Protein AF-U3GT89-F1 (afdb_monomer)

Radius of gyration: 12.05 Å; Cα contacts (8 Å, |Δi|>4): 161; chains: 1; bounding box: 31×20×35 Å

Secondary structure (DSSP, 8-state):
--HHHHHHHHHHHTTB-TT--GGGT--SB--EEEESS-GGGT--SSTTTEEEE-HHHHHHHHH-HHHHHHTTSS--TTS-GGGS--PPPPP-

Sequence (92 aa):
MPRDVAEAVHARAGGVCEVLIPWAGCTGRAEHIHHRQLRSQGGAHDLDNCLAICRLCHAFIHAYPARSYEYGWLVRSVDNPADVVVVVAPRD

Mean predicted aligned error: 2.17 Å

InterPro domains:
  IPR002711 HNH endonuclease [PF01844] (30-59)
  IPR003615 HNH nuclease [SM00507] (4-59)
  IPR003615 HNH nuclease [cd00085] (21-62)

Foldseek 3Di:
DDPVLVVLQCVVCVQAAQQQAVVLVFPRGFDDKDFQADVVLVGDSHNLRIHRHDPSVNVVCVVCVVVCCVQSVHDYSVDDSNPHHHDRDDDD

Structure (mmCIF, N/CA/C/O backbone):
data_AF-U3GT89-F1
#
_entry.id   AF-U3GT89-F1
#
loop_
_atom_site.group_PDB
_atom_site.id
_atom_site.type_symbol
_atom_site.label_atom_id
_atom_site.label_alt_id
_atom_site.label_comp_id
_atom_site.label_asym_id
_atom_site.label_entity_id
_atom_site.label_seq_id
_atom_site.pdbx_PDB_ins_code
_atom_site.Cartn_x
_atom_site.Cartn_y
_atom_site.Cartn_z
_atom_site.occupancy
_atom_site.B_iso_or_equiv
_atom_site.auth_seq_id
_atom_site.auth_comp_id
_atom_site.auth_asym_id
_atom_site.auth_atom_id
_atom_site.pdbx_PDB_model_num
ATOM 1 N N . MET A 1 1 ? 2.181 5.588 -12.249 1.00 87.75 1 MET A N 1
ATOM 2 C CA . MET A 1 1 ? 2.087 4.120 -12.340 1.00 87.75 1 MET A CA 1
ATOM 3 C C . MET A 1 1 ? 1.510 3.764 -13.696 1.00 87.75 1 MET A C 1
ATOM 5 O O . MET A 1 1 ? 0.567 4.445 -14.094 1.00 87.75 1 MET A O 1
ATOM 9 N N . PRO A 1 2 ? 2.088 2.782 -14.404 1.00 96.75 2 PRO A N 1
ATOM 10 C CA . PRO A 1 2 ? 1.514 2.213 -15.619 1.00 96.75 2 PRO A CA 1
ATOM 11 C C . PRO A 1 2 ? 0.093 1.685 -15.388 1.00 96.75 2 PRO A C 1
ATOM 13 O O . PRO A 1 2 ? -0.252 1.269 -14.280 1.00 96.75 2 PRO A O 1
ATOM 16 N N . ARG A 1 3 ? -0.751 1.760 -16.419 1.00 97.62 3 ARG A N 1
ATOM 17 C CA . ARG A 1 3 ? -2.177 1.417 -16.325 1.00 97.62 3 ARG A CA 1
ATOM 18 C C . ARG A 1 3 ? -2.394 -0.073 -16.066 1.00 97.62 3 ARG A C 1
ATOM 20 O O . ARG A 1 3 ? -3.178 -0.415 -15.193 1.00 97.62 3 ARG A O 1
ATOM 27 N N . ASP A 1 4 ? -1.674 -0.918 -16.786 1.00 98.00 4 ASP A N 1
ATOM 28 C CA . ASP A 1 4 ? -1.671 -2.375 -16.647 1.00 98.00 4 ASP A CA 1
ATOM 29 C C . ASP A 1 4 ? -1.320 -2.821 -15.220 1.00 98.00 4 ASP A C 1
ATOM 31 O O . ASP A 1 4 ? -2.011 -3.655 -14.642 1.00 98.00 4 ASP A O 1
ATOM 35 N N . VAL A 1 5 ? -0.311 -2.198 -14.604 1.00 98.00 5 VAL A N 1
ATOM 36 C CA . VAL A 1 5 ? 0.059 -2.471 -13.206 1.00 98.00 5 VAL A CA 1
ATOM 37 C C . VAL A 1 5 ? -1.062 -2.055 -12.253 1.00 98.00 5 VAL A C 1
ATOM 39 O O . VAL A 1 5 ? -1.409 -2.805 -11.344 1.00 98.00 5 VAL A O 1
ATOM 42 N N . ALA A 1 6 ? -1.660 -0.879 -12.461 1.00 98.00 6 ALA A N 1
ATOM 43 C CA . ALA A 1 6 ? -2.769 -0.415 -11.630 1.00 98.00 6 ALA A CA 1
ATOM 44 C C . ALA A 1 6 ? -3.993 -1.343 -11.732 1.00 98.00 6 ALA A C 1
ATOM 46 O O . ALA A 1 6 ? -4.593 -1.692 -10.716 1.00 98.00 6 ALA A O 1
ATOM 47 N N . GLU A 1 7 ? -4.340 -1.769 -12.948 1.00 98.38 7 GLU A N 1
ATOM 48 C CA . GLU A 1 7 ? -5.428 -2.712 -13.215 1.00 98.38 7 GLU A CA 1
ATOM 49 C C . GLU A 1 7 ? -5.161 -4.073 -12.562 1.00 98.38 7 GLU A C 1
ATOM 51 O O . GLU A 1 7 ? -6.049 -4.606 -11.900 1.00 98.38 7 GLU A O 1
ATOM 56 N N . ALA A 1 8 ? -3.933 -4.593 -12.651 1.00 98.50 8 ALA A N 1
ATOM 57 C CA . ALA A 1 8 ? -3.545 -5.845 -12.006 1.00 98.50 8 ALA A CA 1
ATOM 58 C C . ALA A 1 8 ? -3.632 -5.772 -10.470 1.00 98.50 8 ALA A C 1
ATOM 60 O O . ALA A 1 8 ? -4.168 -6.686 -9.840 1.00 98.50 8 ALA A O 1
ATOM 61 N N . VAL A 1 9 ? -3.172 -4.672 -9.862 1.00 98.56 9 VAL A N 1
ATOM 62 C CA . VAL A 1 9 ? -3.282 -4.437 -8.410 1.00 98.56 9 VAL A CA 1
ATOM 63 C C . VAL A 1 9 ? -4.750 -4.394 -7.975 1.00 98.56 9 VAL A C 1
ATOM 65 O O . VAL A 1 9 ? -5.134 -5.063 -7.016 1.00 98.56 9 VAL A O 1
ATOM 68 N N . HIS A 1 10 ? -5.599 -3.659 -8.697 1.00 98.31 10 HIS A N 1
ATOM 69 C CA . HIS A 1 10 ? -7.030 -3.598 -8.393 1.00 98.31 10 HIS A CA 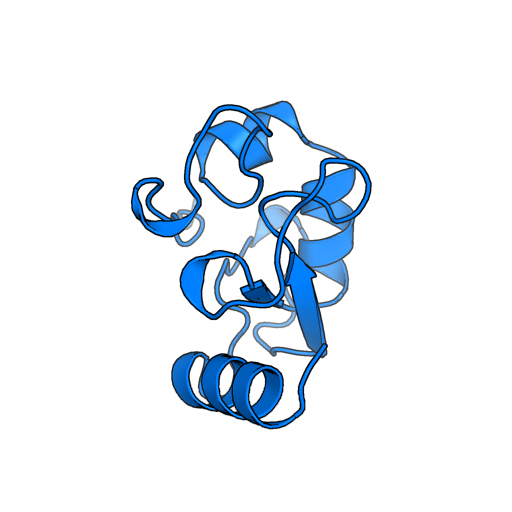1
ATOM 70 C C . HIS A 1 10 ? -7.740 -4.942 -8.594 1.00 98.31 10 HIS A C 1
ATOM 72 O O . HIS A 1 10 ? -8.587 -5.303 -7.774 1.00 98.31 10 HIS A O 1
ATOM 78 N N . ALA A 1 11 ? -7.388 -5.691 -9.643 1.00 98.44 11 ALA A N 1
ATOM 79 C CA . ALA A 1 11 ? -7.937 -7.016 -9.909 1.00 98.44 11 ALA A CA 1
ATOM 80 C C . ALA A 1 11 ? -7.570 -8.013 -8.800 1.00 98.44 11 ALA A C 1
ATOM 82 O O . ALA A 1 11 ? -8.457 -8.703 -8.300 1.00 98.44 11 ALA A O 1
ATOM 83 N N . ARG A 1 12 ? -6.302 -8.034 -8.355 1.00 98.19 12 ARG A N 1
ATOM 84 C CA . ARG A 1 12 ? -5.852 -8.851 -7.213 1.00 98.19 12 ARG A CA 1
ATOM 85 C C . ARG A 1 12 ? -6.625 -8.511 -5.941 1.00 98.19 12 ARG A C 1
ATOM 87 O O . ARG A 1 12 ? -7.057 -9.408 -5.226 1.00 98.19 12 ARG A O 1
ATOM 94 N N . ALA A 1 13 ? -6.800 -7.221 -5.669 1.00 98.06 13 ALA A N 1
ATOM 95 C CA . ALA A 1 13 ? -7.450 -6.753 -4.454 1.00 98.06 13 ALA A CA 1
ATOM 96 C C . ALA A 1 13 ? -8.970 -6.992 -4.433 1.00 98.06 13 ALA A C 1
ATOM 98 O O . ALA A 1 13 ? -9.577 -6.962 -3.364 1.00 98.06 13 ALA A O 1
ATOM 99 N N . GLY A 1 14 ? -9.619 -7.161 -5.592 1.00 98.19 14 GLY A N 1
ATOM 100 C CA . GLY A 1 14 ? -11.071 -7.357 -5.672 1.00 98.19 14 GLY A CA 1
ATOM 101 C C . GLY A 1 14 ? -11.88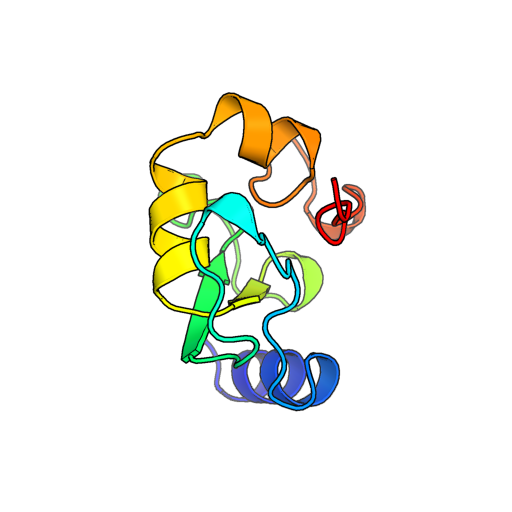5 -6.215 -5.044 1.00 98.19 14 GLY A C 1
ATOM 102 O O . GLY A 1 14 ? -12.981 -6.436 -4.537 1.00 98.19 14 GLY A O 1
ATOM 103 N N . GLY A 1 15 ? -11.333 -4.996 -5.018 1.00 98.12 15 GLY A N 1
ATOM 104 C CA . GLY A 1 15 ? -11.940 -3.829 -4.363 1.00 98.12 15 GLY A CA 1
ATOM 105 C C . GLY A 1 15 ? -11.778 -3.771 -2.837 1.00 98.12 15 GLY A C 1
ATOM 106 O O . GLY A 1 15 ? -12.282 -2.835 -2.213 1.00 98.12 15 GLY A O 1
ATOM 107 N N . VAL A 1 16 ? -11.061 -4.716 -2.227 1.00 98.50 16 VAL A N 1
ATOM 108 C CA . VAL A 1 16 ? -10.839 -4.796 -0.777 1.00 98.50 16 VAL A CA 1
ATOM 109 C C . VAL A 1 16 ? -9.508 -4.151 -0.396 1.00 98.50 16 VAL A C 1
ATOM 111 O O . VAL A 1 16 ? -8.521 -4.253 -1.116 1.00 98.50 16 VAL A O 1
ATOM 114 N N . CYS A 1 17 ? -9.464 -3.477 0.753 1.00 98.62 17 CYS A N 1
ATOM 115 C CA . CYS A 1 17 ? -8.206 -2.992 1.316 1.00 98.62 17 CYS A CA 1
ATOM 116 C C . CYS A 1 17 ? -7.323 -4.179 1.730 1.00 98.62 17 CYS A C 1
ATOM 118 O O . CYS A 1 17 ? -7.656 -4.868 2.686 1.00 98.62 17 CYS A O 1
ATOM 120 N N . GLU A 1 18 ? -6.168 -4.368 1.094 1.00 98.62 18 GLU A N 1
ATOM 121 C CA . GLU A 1 18 ? -5.355 -5.589 1.243 1.00 98.62 18 GLU A CA 1
ATOM 122 C C . GLU A 1 18 ? -4.762 -5.798 2.650 1.00 98.62 18 GLU A C 1
ATOM 124 O O . GLU A 1 18 ? -4.465 -6.924 3.034 1.00 98.62 18 GLU A O 1
ATOM 129 N N . VAL A 1 19 ? -4.623 -4.736 3.451 1.00 98.19 19 VAL A N 1
ATOM 130 C CA . VAL A 1 19 ? -4.008 -4.815 4.793 1.00 98.19 19 VAL A CA 1
ATOM 131 C C . VAL A 1 19 ? -5.007 -4.889 5.952 1.00 98.19 19 VAL A C 1
ATOM 133 O O . VAL A 1 19 ? -4.613 -5.248 7.054 1.00 98.19 19 VAL A O 1
ATOM 136 N N . LEU A 1 20 ? -6.281 -4.535 5.731 1.00 97.88 20 LEU A N 1
ATOM 137 C CA . LEU A 1 20 ? -7.387 -4.588 6.710 1.00 97.88 20 LEU A CA 1
ATOM 138 C C . LEU A 1 20 ? -7.086 -4.118 8.155 1.00 97.88 20 LEU A C 1
ATOM 140 O O . LEU A 1 20 ? -7.654 -4.668 9.088 1.00 97.88 20 LEU A O 1
ATOM 144 N N . ILE A 1 21 ? -6.253 -3.089 8.360 1.00 97.50 21 ILE A N 1
ATOM 145 C CA . ILE A 1 21 ? -5.800 -2.638 9.696 1.00 97.50 21 ILE A CA 1
ATOM 146 C C . ILE A 1 21 ? -6.974 -2.096 10.547 1.00 97.50 21 ILE A C 1
ATOM 148 O O . ILE A 1 21 ? -7.374 -0.943 10.340 1.00 97.50 21 ILE A O 1
ATOM 152 N N . PRO A 1 22 ? -7.523 -2.844 11.529 1.00 95.38 22 PRO A N 1
ATOM 153 C CA . PRO A 1 22 ? -8.766 -2.452 12.202 1.00 95.38 22 PRO A CA 1
ATOM 154 C C . PRO A 1 22 ? -8.592 -1.191 13.049 1.00 95.38 22 PRO A C 1
ATOM 156 O O . PRO A 1 22 ? -9.379 -0.251 12.943 1.00 95.38 22 PRO A O 1
ATOM 159 N N . TRP A 1 23 ? -7.497 -1.111 13.808 1.00 94.88 23 TRP A N 1
ATOM 160 C CA . TRP A 1 23 ? -7.178 0.032 14.669 1.00 94.88 23 TRP A CA 1
ATOM 161 C C . TRP A 1 23 ? -6.788 1.306 13.902 1.00 94.88 23 TRP A C 1
ATOM 163 O O . TRP A 1 23 ? -6.718 2.378 14.495 1.00 94.88 23 TRP A O 1
ATOM 173 N N . ALA A 1 24 ? -6.564 1.229 12.584 1.00 96.81 24 ALA A N 1
ATOM 174 C CA . ALA A 1 24 ? -6.447 2.416 11.732 1.00 96.81 24 ALA A CA 1
ATOM 175 C C . ALA A 1 24 ? -7.821 2.991 11.334 1.00 96.81 24 ALA A C 1
ATOM 177 O O . ALA A 1 24 ? -7.883 4.033 10.685 1.00 96.81 24 ALA A O 1
ATOM 178 N N . GLY A 1 25 ? -8.923 2.308 11.671 1.00 97.00 25 GLY A N 1
ATOM 179 C CA . GLY A 1 25 ? -10.266 2.636 11.198 1.00 97.00 25 GLY A CA 1
ATOM 180 C C . GLY A 1 25 ? -10.513 2.194 9.754 1.00 97.00 25 GLY A C 1
ATOM 181 O O . GLY A 1 25 ? -11.186 2.905 9.012 1.00 97.00 25 GLY A O 1
ATOM 182 N N . CYS A 1 26 ? -9.935 1.066 9.319 1.00 97.88 26 CYS A N 1
ATOM 183 C CA . CYS A 1 26 ? -10.037 0.582 7.938 1.00 97.88 26 CYS A CA 1
ATOM 184 C C . CYS A 1 26 ? -11.481 0.609 7.400 1.00 97.88 26 CYS A C 1
ATOM 186 O O . CYS A 1 26 ? -12.405 0.106 8.034 1.00 97.88 26 CYS A O 1
ATOM 188 N N . THR A 1 27 ? -11.670 1.143 6.187 1.00 97.75 27 THR A N 1
ATOM 189 C CA . THR A 1 27 ? -12.991 1.196 5.527 1.00 97.75 27 THR A CA 1
ATOM 190 C C . THR A 1 27 ? -13.365 -0.113 4.827 1.00 97.75 27 THR A C 1
ATOM 192 O O . THR A 1 27 ? -14.458 -0.226 4.274 1.00 97.75 27 THR A O 1
ATOM 195 N N . GLY A 1 28 ? -12.440 -1.078 4.785 1.00 97.75 28 GLY A N 1
ATOM 196 C CA . GLY A 1 28 ? -12.558 -2.333 4.043 1.00 97.75 28 GLY A CA 1
ATOM 197 C C . GLY A 1 28 ? -12.389 -2.195 2.527 1.00 97.75 28 GLY A C 1
ATOM 198 O O . GLY A 1 28 ? -12.224 -3.207 1.856 1.00 97.75 28 GLY A O 1
ATOM 199 N N . ARG A 1 29 ? -12.374 -0.976 1.972 1.00 98.44 29 ARG A N 1
ATOM 200 C CA . ARG A 1 29 ? -12.340 -0.736 0.521 1.00 98.44 29 ARG A CA 1
ATOM 201 C C . ARG A 1 29 ? -10.961 -0.306 0.033 1.00 98.44 29 ARG A C 1
ATOM 203 O O . ARG A 1 29 ? -10.283 0.479 0.691 1.00 98.44 29 ARG A O 1
ATOM 210 N N . ALA A 1 30 ? -10.572 -0.775 -1.145 1.00 98.31 30 ALA A N 1
ATOM 211 C CA . ALA A 1 30 ? -9.430 -0.240 -1.870 1.00 98.31 30 ALA A CA 1
ATOM 212 C C . ALA A 1 30 ? -9.766 1.160 -2.411 1.00 98.31 30 ALA A C 1
ATOM 214 O O . ALA A 1 30 ? -10.736 1.330 -3.145 1.00 98.31 30 ALA A O 1
ATOM 215 N N . GLU A 1 31 ? -8.966 2.161 -2.045 1.00 98.31 31 GLU A N 1
ATOM 216 C CA . GLU A 1 31 ? -9.160 3.564 -2.445 1.00 98.31 31 GLU A CA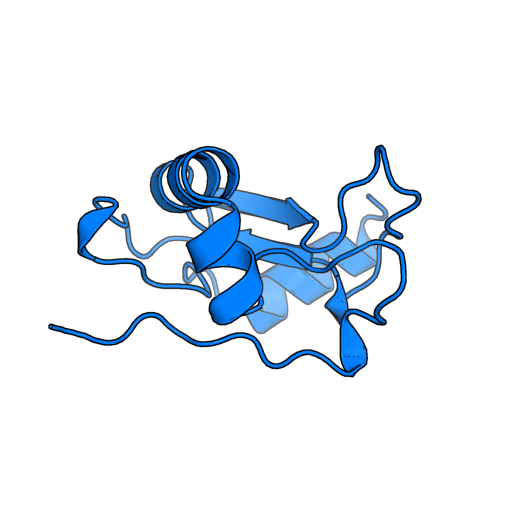 1
ATOM 217 C C . GLU A 1 31 ? -7.896 4.129 -3.109 1.00 98.31 31 GLU A C 1
ATOM 219 O O . GLU A 1 31 ? -7.986 4.904 -4.058 1.00 98.31 31 GLU A O 1
ATOM 224 N N . HIS A 1 32 ? -6.715 3.713 -2.647 1.00 97.94 32 HIS A N 1
ATOM 225 C CA . HIS A 1 32 ? -5.413 4.136 -3.155 1.00 97.94 32 HIS A CA 1
ATOM 226 C C . HIS A 1 32 ? -4.532 2.930 -3.470 1.00 97.94 32 HIS A C 1
ATOM 228 O O . HIS A 1 32 ? -4.663 1.886 -2.836 1.00 97.94 32 HIS A O 1
ATOM 234 N N . ILE A 1 33 ? -3.579 3.110 -4.385 1.00 98.44 33 ILE A N 1
ATOM 235 C CA . ILE A 1 33 ? -2.463 2.180 -4.555 1.00 98.44 33 ILE A CA 1
ATOM 236 C C . ILE A 1 33 ? -1.236 2.748 -3.840 1.00 98.44 33 ILE A C 1
ATOM 238 O O . ILE A 1 33 ? -0.794 3.859 -4.132 1.00 98.44 33 ILE A O 1
ATOM 242 N N . HIS A 1 34 ? -0.708 1.974 -2.900 1.00 98.44 34 HIS A N 1
ATOM 243 C CA . HIS A 1 34 ? 0.412 2.305 -2.030 1.00 98.44 34 HIS A CA 1
ATOM 244 C C . HIS A 1 34 ? 1.671 1.542 -2.442 1.00 98.44 34 HIS A C 1
ATOM 246 O O . HIS A 1 34 ? 1.631 0.323 -2.589 1.00 98.44 34 HIS A O 1
ATOM 252 N N . HIS A 1 35 ? 2.785 2.259 -2.594 1.00 98.69 35 HIS A N 1
ATOM 253 C CA . HIS A 1 35 ? 4.113 1.677 -2.812 1.00 98.69 35 HIS A CA 1
ATOM 254 C C . HIS A 1 35 ? 4.715 1.211 -1.485 1.00 98.69 35 HIS A C 1
ATOM 256 O O . HIS A 1 35 ? 4.911 2.027 -0.585 1.00 98.69 35 HIS A O 1
ATOM 262 N N . ARG A 1 36 ? 5.061 -0.073 -1.378 1.00 98.56 36 ARG A N 1
ATOM 263 C CA . ARG A 1 36 ? 5.664 -0.668 -0.176 1.00 98.56 36 ARG A CA 1
ATOM 264 C C . ARG A 1 36 ? 7.114 -0.213 -0.013 1.00 98.56 36 ARG A C 1
ATOM 266 O O . ARG A 1 36 ? 7.489 0.335 1.019 1.00 98.56 36 ARG A O 1
ATOM 273 N N . GLN A 1 37 ? 7.918 -0.366 -1.053 1.00 98.38 37 GLN A N 1
ATOM 274 C CA . GLN A 1 37 ? 9.183 0.329 -1.228 1.00 98.38 37 GLN A CA 1
ATOM 275 C C . GLN A 1 37 ? 8.890 1.694 -1.843 1.00 98.38 37 GLN A C 1
ATOM 277 O O . GLN A 1 37 ? 8.395 1.807 -2.968 1.00 98.38 37 GLN A O 1
ATOM 282 N N . LEU A 1 38 ? 9.174 2.746 -1.079 1.00 96.75 38 LEU A N 1
ATOM 283 C CA . LEU A 1 38 ? 8.807 4.109 -1.441 1.00 96.75 38 LEU A CA 1
ATOM 284 C C . LEU A 1 38 ? 9.494 4.556 -2.736 1.00 96.75 38 LEU A C 1
ATOM 286 O O . LEU A 1 38 ? 10.672 4.288 -2.974 1.00 96.75 38 LEU A O 1
ATOM 290 N N . ARG A 1 39 ? 8.781 5.346 -3.544 1.00 95.75 39 ARG A N 1
ATOM 291 C CA . ARG A 1 39 ? 9.323 5.908 -4.794 1.00 95.75 39 ARG A CA 1
ATOM 292 C C . ARG A 1 39 ? 10.569 6.765 -4.581 1.00 95.75 39 ARG A C 1
ATOM 294 O O . ARG A 1 39 ? 11.474 6.739 -5.406 1.00 95.75 39 ARG A O 1
ATOM 301 N N . SER A 1 40 ? 10.627 7.506 -3.473 1.00 94.62 40 SER A N 1
ATOM 302 C CA . SER A 1 40 ? 11.798 8.312 -3.095 1.00 94.62 40 SER A CA 1
ATOM 303 C C . SER A 1 40 ? 13.039 7.470 -2.788 1.00 94.62 40 SER A C 1
ATOM 305 O O . SER A 1 40 ? 14.138 8.010 -2.740 1.00 94.62 40 SER A O 1
ATOM 307 N N . GLN A 1 41 ? 12.871 6.158 -2.609 1.00 94.38 41 GLN A N 1
ATOM 308 C CA . GLN A 1 41 ? 13.932 5.184 -2.369 1.00 94.38 41 GLN A CA 1
ATOM 309 C C . GLN A 1 41 ? 14.162 4.265 -3.582 1.00 94.38 41 GLN A C 1
ATOM 311 O O . GLN A 1 41 ? 14.736 3.189 -3.441 1.00 94.38 41 GLN A O 1
ATOM 316 N N . GLY A 1 42 ? 13.683 4.665 -4.766 1.00 93.81 42 GLY A N 1
ATOM 317 C CA . GLY A 1 42 ? 13.843 3.901 -6.006 1.00 93.81 42 GLY A CA 1
ATOM 318 C C . GLY A 1 42 ? 12.802 2.800 -6.231 1.00 93.81 42 GLY A C 1
ATOM 319 O O . GLY A 1 42 ? 12.950 2.038 -7.180 1.00 93.81 42 GLY A O 1
ATOM 320 N N . GLY A 1 43 ? 11.747 2.719 -5.411 1.00 95.81 43 GLY A N 1
ATOM 321 C CA . GLY A 1 43 ? 10.699 1.706 -5.563 1.00 95.81 43 GLY A CA 1
ATOM 322 C C . GLY A 1 43 ? 9.998 1.759 -6.926 1.00 95.81 43 GLY A C 1
ATOM 323 O O . GLY A 1 43 ? 9.526 2.817 -7.363 1.00 95.81 43 GLY A O 1
ATOM 324 N N . ALA A 1 44 ? 9.921 0.604 -7.586 1.00 95.81 44 ALA A N 1
ATOM 325 C CA . ALA A 1 44 ? 9.371 0.460 -8.926 1.00 95.81 44 ALA A CA 1
ATOM 326 C C . ALA A 1 44 ? 7.833 0.379 -8.940 1.00 95.81 44 ALA A C 1
ATOM 328 O O . ALA A 1 44 ? 7.161 0.256 -7.913 1.00 95.81 44 ALA A O 1
ATOM 329 N N . HIS A 1 45 ? 7.261 0.527 -10.136 1.00 96.88 45 HIS A N 1
ATOM 330 C CA . HIS A 1 45 ? 5.838 0.317 -10.380 1.00 96.88 45 HIS A CA 1
ATOM 331 C C . HIS A 1 45 ? 5.597 -1.121 -10.833 1.00 96.88 45 HIS A C 1
ATOM 333 O O . HIS A 1 45 ? 5.412 -1.365 -12.020 1.00 96.88 45 HIS A O 1
ATOM 339 N N . ASP A 1 46 ? 5.593 -2.048 -9.892 1.00 96.94 46 ASP A N 1
ATOM 340 C CA . ASP A 1 46 ? 5.306 -3.456 -10.144 1.00 96.94 46 ASP A CA 1
ATOM 341 C C . ASP A 1 46 ? 4.239 -3.975 -9.175 1.00 96.94 46 ASP A C 1
ATOM 343 O O . ASP A 1 46 ? 3.815 -3.282 -8.242 1.00 96.94 46 ASP A O 1
ATOM 347 N N . LEU A 1 47 ? 3.754 -5.181 -9.461 1.00 97.81 47 LEU A N 1
ATOM 348 C CA . LEU A 1 47 ? 2.643 -5.787 -8.744 1.00 97.81 47 LEU A CA 1
ATOM 349 C C . LEU A 1 47 ? 3.008 -6.099 -7.286 1.00 97.81 47 LEU A C 1
ATOM 351 O O . LEU A 1 47 ? 2.179 -5.879 -6.403 1.00 97.81 47 LEU A O 1
ATOM 355 N N . ASP A 1 48 ? 4.233 -6.558 -7.031 1.00 98.12 48 ASP A N 1
ATOM 356 C CA . ASP A 1 48 ? 4.704 -6.973 -5.705 1.00 98.12 48 ASP A CA 1
ATOM 357 C C . ASP 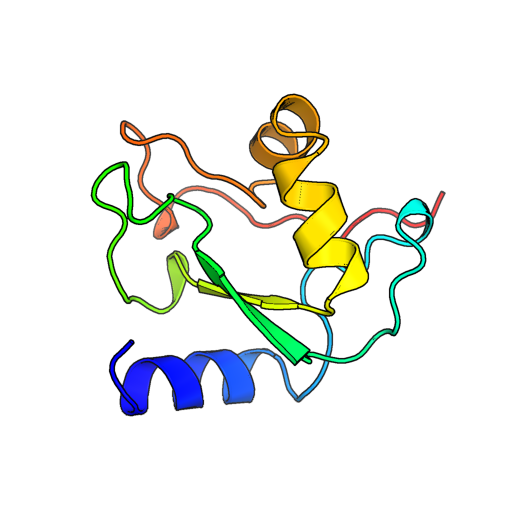A 1 48 ? 4.987 -5.777 -4.786 1.00 98.12 48 ASP A C 1
ATOM 359 O O . ASP A 1 48 ? 4.849 -5.859 -3.561 1.00 98.12 48 AS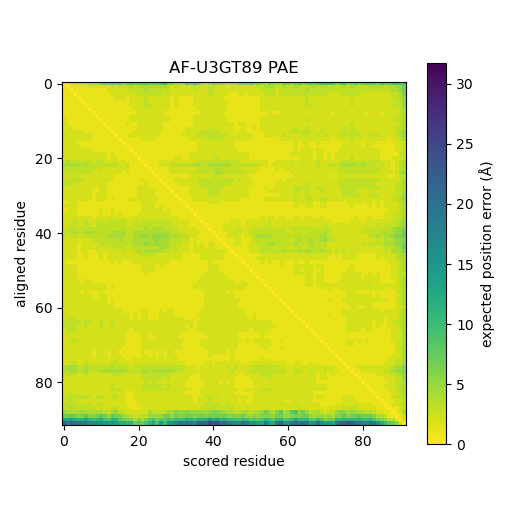P A O 1
ATOM 363 N N . ASN A 1 49 ? 5.336 -4.631 -5.369 1.00 98.69 49 ASN A N 1
ATOM 364 C CA . ASN A 1 49 ? 5.608 -3.391 -4.660 1.00 98.69 49 ASN A CA 1
ATOM 365 C C . ASN A 1 49 ? 4.357 -2.532 -4.412 1.00 98.69 49 ASN A C 1
ATOM 367 O O . ASN A 1 49 ? 4.425 -1.544 -3.680 1.00 98.69 49 ASN A O 1
ATOM 371 N N . CYS A 1 50 ? 3.214 -2.858 -5.009 1.00 98.62 50 CYS A N 1
ATOM 372 C CA . CYS A 1 50 ? 2.004 -2.042 -4.923 1.00 98.62 50 CYS A CA 1
ATOM 373 C C . CYS A 1 50 ? 0.891 -2.759 -4.152 1.00 98.62 50 CYS A C 1
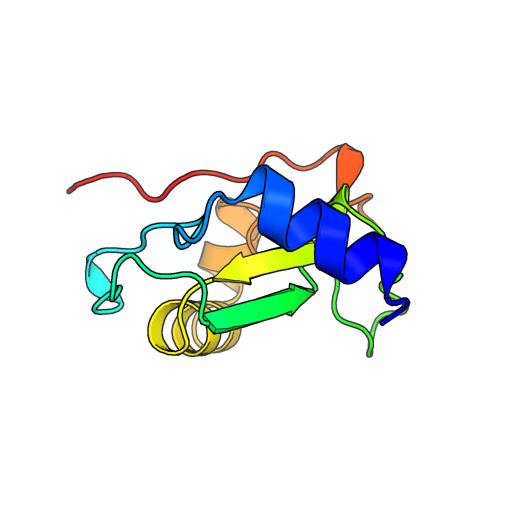ATOM 375 O O . CYS A 1 50 ? 0.618 -3.922 -4.420 1.00 98.62 50 CYS A O 1
ATOM 377 N N . LEU A 1 51 ? 0.194 -2.055 -3.255 1.00 98.62 51 LEU A N 1
ATOM 378 C CA . LEU A 1 51 ? -0.986 -2.546 -2.525 1.00 98.62 51 LEU A CA 1
ATOM 379 C C . LEU A 1 51 ? -2.191 -1.630 -2.728 1.00 98.62 51 LEU A C 1
ATOM 381 O O . LEU A 1 51 ? -2.064 -0.418 -2.584 1.00 98.62 51 LEU A O 1
ATOM 385 N N . ALA A 1 52 ? -3.371 -2.186 -2.977 1.00 98.75 52 ALA A N 1
ATOM 386 C CA . ALA A 1 52 ? -4.636 -1.469 -2.971 1.00 98.75 52 ALA A CA 1
ATOM 387 C C . ALA A 1 52 ? -5.180 -1.377 -1.535 1.00 98.75 52 ALA A C 1
ATOM 389 O O . ALA A 1 52 ? -5.533 -2.377 -0.910 1.00 98.75 52 ALA A O 1
ATOM 390 N N . ILE A 1 53 ? -5.254 -0.171 -0.978 1.00 98.81 53 ILE A N 1
ATOM 391 C CA . ILE A 1 53 ? -5.614 0.047 0.429 1.00 98.81 53 ILE A CA 1
ATOM 392 C C . ILE A 1 53 ? -6.555 1.240 0.599 1.00 98.81 53 ILE A C 1
ATOM 394 O O . ILE A 1 53 ? -6.660 2.095 -0.280 1.00 98.81 53 ILE A O 1
ATOM 398 N N . CYS A 1 54 ? -7.251 1.317 1.733 1.00 98.75 54 CYS A N 1
ATOM 399 C CA . CYS A 1 54 ? -8.064 2.489 2.055 1.00 98.75 54 CYS A CA 1
ATOM 400 C C . CYS A 1 54 ? -7.191 3.684 2.466 1.00 98.75 54 CYS A C 1
ATOM 402 O O . CYS A 1 54 ? -6.052 3.519 2.921 1.00 98.75 54 CYS A O 1
ATOM 404 N N . ARG A 1 55 ? -7.742 4.902 2.398 1.00 98.56 55 ARG A N 1
ATOM 405 C CA . ARG A 1 55 ? -7.027 6.129 2.790 1.00 98.56 55 ARG A CA 1
ATOM 406 C C . ARG A 1 55 ? -6.520 6.116 4.238 1.00 98.56 55 ARG A C 1
ATOM 408 O O . ARG A 1 55 ? -5.481 6.703 4.521 1.00 98.56 55 ARG A O 1
ATOM 415 N N . LEU A 1 56 ? -7.247 5.462 5.147 1.00 98.62 56 LEU A N 1
ATOM 416 C CA . LEU A 1 56 ? -6.921 5.429 6.575 1.00 98.62 56 LEU A CA 1
ATOM 417 C C . LEU A 1 56 ? -5.752 4.480 6.863 1.00 98.62 56 LEU A C 1
ATOM 419 O O . LEU A 1 56 ? -4.808 4.864 7.550 1.00 98.62 56 LEU A O 1
ATOM 423 N N . CYS A 1 57 ? -5.746 3.293 6.249 1.00 98.69 57 CYS A N 1
ATOM 424 C CA . CYS A 1 57 ? -4.593 2.393 6.289 1.00 98.69 57 CYS A CA 1
ATOM 425 C C . CYS A 1 57 ? -3.368 3.025 5.622 1.00 98.69 57 CYS A C 1
ATOM 427 O O . CYS A 1 57 ? -2.267 2.900 6.148 1.00 98.69 57 CYS A O 1
ATOM 429 N N . HIS A 1 58 ? -3.554 3.749 4.512 1.00 98.75 58 HIS A N 1
ATOM 430 C CA . HIS A 1 58 ? -2.458 4.458 3.854 1.00 98.75 58 HIS A CA 1
ATOM 431 C C . HIS A 1 58 ? -1.796 5.470 4.796 1.00 98.75 58 HIS A C 1
ATOM 433 O O . HIS A 1 58 ? -0.580 5.445 4.966 1.00 98.75 58 HIS A O 1
ATOM 439 N N . ALA A 1 59 ? -2.589 6.308 5.472 1.00 98.62 59 ALA A N 1
ATOM 440 C CA . ALA A 1 59 ? -2.072 7.258 6.454 1.00 98.62 59 ALA A CA 1
ATOM 441 C C . ALA A 1 59 ? -1.369 6.557 7.632 1.00 98.62 59 ALA A C 1
ATOM 443 O O . ALA A 1 59 ? -0.280 6.970 8.028 1.00 98.62 59 ALA A O 1
ATOM 444 N N . PHE A 1 60 ? -1.953 5.472 8.153 1.00 98.38 60 PHE A N 1
ATOM 445 C CA . PHE A 1 60 ? -1.358 4.689 9.240 1.00 98.38 60 PHE A CA 1
ATOM 446 C C . PHE A 1 60 ? 0.019 4.131 8.861 1.00 98.38 60 PHE A C 1
ATOM 448 O O . PHE A 1 60 ? 0.963 4.247 9.639 1.00 98.38 60 PHE A O 1
ATOM 455 N N . ILE A 1 61 ? 0.160 3.564 7.660 1.00 98.62 61 ILE A N 1
ATOM 456 C CA . ILE A 1 61 ? 1.412 2.941 7.214 1.00 98.62 61 ILE A CA 1
ATOM 457 C C . ILE A 1 61 ? 2.578 3.939 7.228 1.00 98.62 61 ILE A C 1
ATOM 459 O O . ILE A 1 61 ? 3.678 3.587 7.665 1.00 98.62 61 ILE A O 1
ATOM 463 N N . HIS A 1 62 ? 2.332 5.183 6.808 1.00 98.19 62 HIS A N 1
ATOM 464 C CA . HIS A 1 62 ? 3.338 6.251 6.833 1.00 98.19 62 HIS A CA 1
ATOM 465 C C . HIS A 1 62 ? 3.595 6.804 8.240 1.00 98.19 62 HIS A C 1
ATOM 467 O O . HIS A 1 62 ? 4.715 7.213 8.534 1.00 98.19 62 HIS A O 1
ATOM 473 N N . ALA A 1 63 ? 2.589 6.802 9.119 1.00 98.38 63 ALA A N 1
ATOM 474 C CA . ALA A 1 63 ? 2.722 7.285 10.495 1.00 98.38 63 ALA A CA 1
ATOM 475 C C . ALA A 1 63 ? 3.454 6.297 11.426 1.00 98.38 63 ALA A C 1
ATOM 477 O O . ALA A 1 63 ? 4.104 6.725 12.379 1.00 98.38 63 ALA A O 1
ATOM 478 N N . TYR A 1 64 ? 3.380 4.988 11.150 1.00 98.12 64 TYR A N 1
ATOM 479 C CA . TYR A 1 64 ? 3.940 3.927 12.001 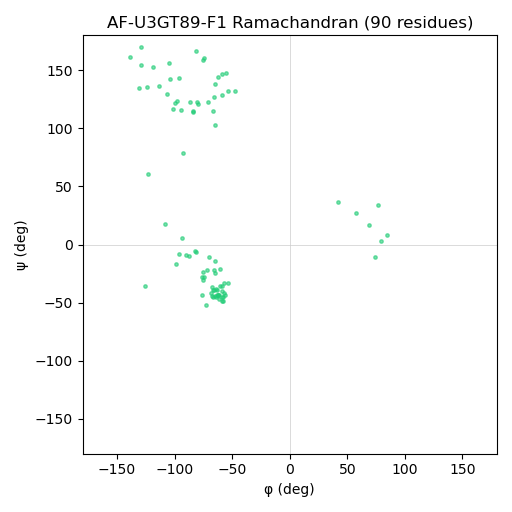1.00 98.12 64 TYR A CA 1
ATOM 480 C C . TYR A 1 64 ? 4.938 3.027 11.248 1.00 98.12 64 TYR A C 1
ATOM 482 O O . TYR A 1 64 ? 4.741 1.812 11.166 1.00 98.12 64 TYR A O 1
ATOM 490 N N . PRO A 1 65 ? 6.047 3.578 10.721 1.00 97.88 65 PRO A N 1
ATOM 491 C CA . PRO A 1 65 ? 6.925 2.868 9.793 1.00 97.88 65 PRO A CA 1
ATOM 492 C C . PRO A 1 65 ? 7.556 1.599 10.376 1.00 97.88 65 PRO A C 1
ATOM 494 O O . PRO A 1 65 ? 7.698 0.621 9.654 1.00 97.88 65 PRO A O 1
ATOM 497 N N . ALA A 1 66 ? 7.907 1.574 11.668 1.00 98.19 66 ALA A N 1
ATOM 498 C CA . ALA A 1 66 ? 8.479 0.380 12.302 1.00 98.19 66 ALA A CA 1
ATOM 499 C C . ALA A 1 66 ? 7.538 -0.832 12.185 1.00 98.19 66 ALA A C 1
ATOM 501 O O . ALA A 1 66 ? 7.945 -1.887 11.707 1.00 98.19 66 ALA A O 1
ATOM 502 N N . ARG A 1 67 ? 6.261 -0.627 12.526 1.00 97.12 67 ARG A N 1
ATOM 503 C CA . ARG A 1 67 ? 5.204 -1.637 12.415 1.00 97.12 67 ARG A CA 1
ATOM 504 C C . ARG A 1 67 ? 4.902 -1.977 10.953 1.00 97.12 67 ARG A C 1
ATOM 506 O O . ARG A 1 67 ? 4.665 -3.127 10.612 1.00 97.12 67 ARG A O 1
ATOM 513 N N . SER A 1 68 ? 4.958 -0.982 10.071 1.00 98.25 68 SER A N 1
ATOM 514 C CA . SER A 1 68 ? 4.776 -1.191 8.635 1.00 98.25 68 SER A CA 1
ATOM 515 C C . SER A 1 68 ? 5.866 -2.061 8.012 1.00 98.25 68 SER A C 1
ATOM 517 O O . SER A 1 68 ? 5.545 -2.875 7.155 1.00 98.25 68 SER A O 1
ATOM 519 N N . TYR A 1 69 ? 7.130 -1.922 8.425 1.00 98.25 69 TYR A N 1
ATOM 520 C CA . TYR A 1 69 ? 8.199 -2.821 7.980 1.00 98.25 69 TYR A CA 1
ATOM 521 C C . TYR A 1 69 ? 8.016 -4.235 8.540 1.00 98.25 69 TYR A C 1
ATOM 523 O O . TYR A 1 69 ? 8.184 -5.198 7.802 1.00 98.25 69 TYR A O 1
ATOM 531 N N . GLU A 1 70 ? 7.630 -4.362 9.814 1.00 97.69 70 GLU A N 1
ATOM 532 C CA . GLU A 1 70 ? 7.372 -5.655 10.467 1.00 97.69 70 GLU A CA 1
ATOM 533 C C . GLU A 1 70 ? 6.310 -6.486 9.727 1.00 97.69 70 GLU A C 1
ATOM 535 O O . GLU A 1 70 ? 6.492 -7.682 9.524 1.00 97.69 70 GLU A O 1
ATOM 540 N N . TYR A 1 71 ? 5.230 -5.848 9.269 1.00 98.12 71 TYR A N 1
ATOM 541 C CA . TYR A 1 71 ? 4.144 -6.515 8.539 1.00 98.12 71 TYR A CA 1
ATOM 542 C C . TYR A 1 71 ? 4.291 -6.483 7.011 1.00 98.12 71 TYR A C 1
ATOM 544 O O . TYR A 1 71 ? 3.376 -6.889 6.288 1.00 98.12 71 TYR A O 1
ATOM 552 N N . GLY A 1 72 ? 5.413 -5.965 6.504 1.00 98.44 72 GLY A N 1
ATOM 553 C CA . GLY A 1 72 ? 5.679 -5.865 5.072 1.00 98.44 72 GLY A CA 1
ATOM 554 C C . GLY A 1 72 ? 4.803 -4.856 4.322 1.00 98.44 72 GLY A C 1
ATOM 555 O O . GLY A 1 72 ? 4.738 -4.906 3.097 1.00 98.44 72 GLY A O 1
ATOM 556 N N . TRP A 1 73 ? 4.128 -3.928 5.004 1.00 98.56 73 TRP A N 1
ATOM 557 C CA . TRP A 1 73 ? 3.389 -2.817 4.381 1.00 98.56 73 TRP A CA 1
ATOM 558 C C . TRP A 1 73 ? 4.317 -1.713 3.859 1.00 98.56 73 TRP A C 1
ATOM 560 O O . TRP A 1 73 ? 3.955 -0.964 2.948 1.00 98.56 73 TRP A O 1
ATOM 570 N N . LEU A 1 74 ? 5.518 -1.628 4.433 1.00 98.69 74 LEU A N 1
ATOM 571 C CA . LEU A 1 74 ? 6.675 -0.958 3.852 1.00 98.69 74 LEU A CA 1
ATOM 572 C C . LEU A 1 74 ? 7.802 -1.972 3.643 1.00 98.69 74 LEU A C 1
ATOM 574 O O . LEU A 1 74 ? 7.908 -2.954 4.372 1.00 98.69 74 LEU A O 1
ATOM 578 N N . VAL 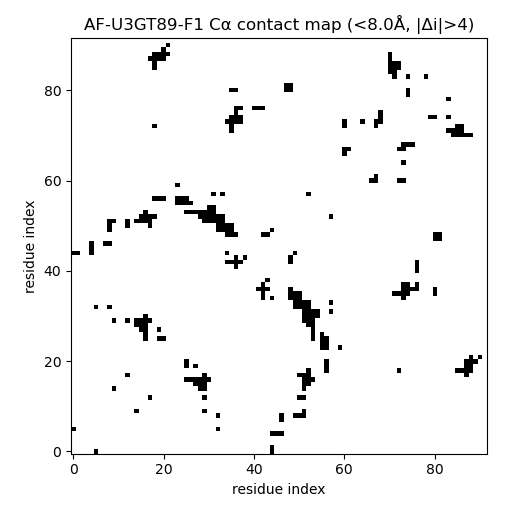A 1 75 ? 8.658 -1.701 2.664 1.00 98.62 75 VAL A N 1
ATOM 579 C CA . VAL A 1 75 ? 9.836 -2.505 2.314 1.00 98.62 75 VAL A CA 1
ATOM 580 C C . VAL A 1 75 ? 11.029 -1.562 2.196 1.00 98.62 75 VAL A C 1
ATOM 582 O O . VAL A 1 75 ? 10.900 -0.461 1.653 1.00 98.62 75 VAL A O 1
ATOM 585 N N . ARG A 1 76 ? 12.178 -1.934 2.773 1.00 97.88 76 ARG A N 1
ATOM 586 C CA . ARG A 1 76 ? 13.374 -1.080 2.743 1.00 97.88 76 ARG A CA 1
ATOM 587 C C . ARG A 1 76 ? 14.014 -1.128 1.364 1.00 97.88 76 ARG A C 1
ATOM 589 O O . ARG A 1 76 ? 13.862 -2.092 0.631 1.00 97.88 76 ARG A O 1
ATOM 596 N N . SER A 1 77 ? 14.807 -0.110 1.041 1.00 96.62 77 SER A N 1
ATOM 597 C CA . SER A 1 77 ? 15.476 -0.011 -0.261 1.00 96.62 77 SER A CA 1
ATOM 598 C C . SER A 1 77 ? 16.449 -1.149 -0.586 1.00 96.62 77 SER A C 1
ATOM 600 O O . SER A 1 77 ? 16.801 -1.327 -1.746 1.00 96.62 77 SER A O 1
ATOM 602 N N . VAL A 1 78 ? 16.936 -1.851 0.437 1.00 96.38 78 VAL A N 1
ATOM 603 C CA . VAL A 1 78 ? 17.887 -2.967 0.314 1.00 96.38 78 VAL A CA 1
ATOM 604 C C . VAL A 1 78 ? 17.198 -4.322 0.162 1.00 96.38 78 VAL A C 1
ATOM 606 O O . VAL A 1 78 ? 17.871 -5.305 -0.128 1.00 96.38 78 VAL A O 1
ATOM 609 N N . ASP A 1 79 ? 15.880 -4.360 0.351 1.00 97.50 79 ASP A N 1
ATOM 610 C CA . ASP A 1 79 ? 15.067 -5.564 0.274 1.00 97.50 79 ASP A CA 1
ATOM 611 C C . ASP A 1 79 ? 14.265 -5.564 -1.034 1.00 97.50 79 ASP A C 1
ATOM 613 O O . ASP A 1 79 ? 13.982 -4.515 -1.618 1.00 97.50 79 ASP A O 1
ATOM 617 N N . ASN A 1 80 ? 13.866 -6.750 -1.484 1.00 97.31 80 ASN A N 1
ATOM 618 C CA . ASN A 1 80 ? 13.009 -6.920 -2.650 1.00 97.31 80 ASN A CA 1
ATOM 619 C C . ASN A 1 80 ? 11.547 -7.112 -2.202 1.00 97.31 80 ASN A C 1
ATOM 621 O O . ASN A 1 80 ? 11.272 -8.048 -1.448 1.00 97.31 80 ASN A O 1
ATOM 625 N N . PRO A 1 81 ? 10.587 -6.288 -2.665 1.00 98.25 81 PRO A N 1
ATOM 626 C CA . PRO A 1 81 ? 9.178 -6.440 -2.308 1.00 98.25 81 PRO A CA 1
ATOM 627 C C . PRO A 1 81 ? 8.599 -7.833 -2.578 1.00 98.25 81 PRO A C 1
ATOM 629 O O . PRO A 1 81 ? 7.764 -8.284 -1.793 1.00 98.25 81 PRO A O 1
ATOM 632 N N . ALA A 1 82 ? 9.058 -8.528 -3.624 1.00 97.94 82 ALA A N 1
ATOM 633 C CA . ALA A 1 82 ? 8.596 -9.880 -3.952 1.00 97.94 82 ALA A CA 1
ATOM 634 C C . ALA A 1 82 ? 8.957 -10.926 -2.879 1.00 97.94 82 ALA A C 1
ATOM 636 O O . ALA A 1 82 ? 8.254 -11.923 -2.733 1.00 97.94 82 ALA A O 1
ATOM 637 N N . ASP A 1 83 ? 10.008 -10.677 -2.093 1.00 98.25 83 ASP A N 1
ATOM 638 C CA . ASP A 1 83 ? 10.502 -11.597 -1.062 1.00 98.25 83 ASP A CA 1
ATOM 639 C C . ASP A 1 83 ? 9.952 -11.267 0.340 1.00 98.25 83 ASP A C 1
ATOM 641 O O . ASP A 1 83 ? 10.136 -12.029 1.291 1.00 98.25 83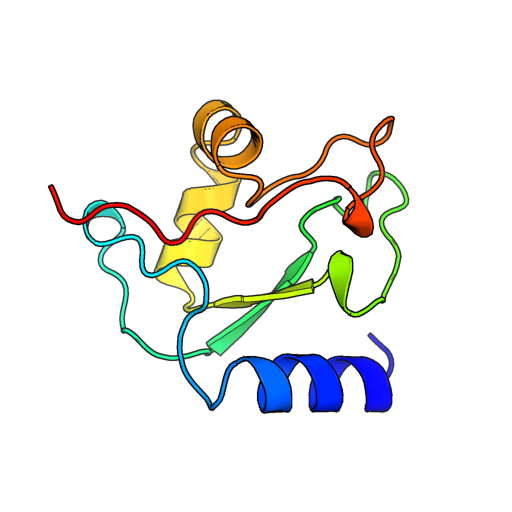 ASP A O 1
ATOM 645 N N . VAL A 1 84 ? 9.252 -10.136 0.491 1.00 98.12 84 VAL A N 1
ATOM 646 C CA . VAL A 1 84 ? 8.674 -9.698 1.768 1.00 98.12 84 VAL A CA 1
ATOM 647 C C . VAL A 1 84 ? 7.180 -10.000 1.787 1.00 98.12 84 VAL A C 1
ATOM 649 O O . VAL A 1 84 ? 6.404 -9.407 1.036 1.00 98.12 84 VAL A O 1
ATOM 652 N N . VAL A 1 85 ? 6.754 -10.869 2.701 1.00 97.62 85 VAL A N 1
ATOM 653 C CA . VAL A 1 85 ? 5.338 -11.215 2.886 1.00 97.62 85 VAL A CA 1
ATOM 654 C C . VAL A 1 85 ? 4.536 -10.001 3.359 1.00 97.62 85 VAL A C 1
ATOM 656 O O . VAL A 1 85 ? 4.974 -9.247 4.226 1.00 97.62 85 VAL A O 1
ATOM 659 N N . VAL A 1 86 ? 3.335 -9.831 2.806 1.00 98.00 86 VAL A N 1
ATOM 660 C CA . VAL A 1 86 ? 2.363 -8.832 3.263 1.00 98.00 86 VAL A CA 1
ATOM 661 C C . VAL A 1 86 ? 1.424 -9.498 4.254 1.00 98.00 86 VAL A C 1
ATOM 663 O O . VAL A 1 86 ? 0.673 -10.407 3.902 1.00 98.00 86 VAL A O 1
ATOM 666 N N . VAL A 1 87 ? 1.455 -9.041 5.500 1.00 97.31 87 VAL A N 1
ATOM 667 C CA . VAL A 1 87 ? 0.567 -9.558 6.539 1.00 97.31 87 VAL A CA 1
ATOM 668 C C . VAL A 1 87 ? -0.754 -8.796 6.489 1.00 97.31 87 VAL A C 1
ATOM 670 O O . VAL A 1 87 ? -0.784 -7.571 6.630 1.00 97.31 87 VAL A O 1
ATOM 673 N N . VAL A 1 88 ? -1.863 -9.516 6.313 1.00 96.75 88 VAL A N 1
ATOM 674 C CA . VAL A 1 88 ? -3.195 -8.971 6.612 1.00 96.75 88 VAL A CA 1
ATOM 675 C C . VAL A 1 88 ? -3.253 -8.743 8.115 1.00 96.75 88 VAL A C 1
ATOM 677 O O . VAL A 1 88 ? -2.949 -9.662 8.877 1.00 96.75 88 VAL A O 1
ATOM 680 N N . ALA A 1 89 ? -3.601 -7.529 8.546 1.00 92.50 89 ALA A N 1
ATOM 681 C CA . ALA A 1 89 ? -3.556 -7.181 9.956 1.00 92.50 89 ALA A CA 1
ATOM 682 C C . ALA A 1 89 ? -4.365 -8.188 10.794 1.00 92.50 89 ALA A C 1
ATOM 684 O O . ALA A 1 89 ? -5.504 -8.510 10.429 1.00 92.50 89 ALA A O 1
ATOM 685 N N . PRO A 1 90 ? -3.792 -8.696 11.900 1.00 86.62 90 PRO A N 1
ATOM 686 C CA . PRO A 1 90 ? -4.525 -9.570 12.795 1.00 86.62 90 PRO A CA 1
ATOM 687 C C . PRO A 1 90 ? -5.762 -8.842 13.320 1.00 86.62 90 PRO A C 1
ATOM 689 O O . PRO A 1 90 ? -5.766 -7.623 13.505 1.00 86.62 90 PRO A O 1
ATOM 692 N N . ARG A 1 91 ? -6.827 -9.609 13.537 1.00 75.19 91 ARG A N 1
ATOM 693 C CA . ARG A 1 91 ? -7.933 -9.140 14.364 1.00 75.19 91 ARG A CA 1
ATOM 694 C C . ARG A 1 91 ? -7.480 -9.328 15.805 1.00 75.19 91 ARG A C 1
ATOM 696 O O . ARG A 1 91 ? -7.094 -10.442 16.154 1.00 75.19 91 ARG A O 1
ATOM 703 N N . ASP A 1 92 ? -7.445 -8.232 16.550 1.00 64.81 92 ASP A N 1
ATOM 704 C CA . ASP A 1 92 ? -7.144 -8.232 17.984 1.00 64.81 92 ASP A CA 1
ATOM 705 C C . ASP A 1 92 ? -8.114 -9.142 18.760 1.00 64.81 92 ASP A C 1
ATOM 707 O O . ASP A 1 92 ? -9.300 -9.231 18.351 1.00 64.81 92 ASP A O 1
#

Solvent-accessible surface area (backbone atoms only — not comparable to full-atom values): 5058 Å² total; per-residue (Å²): 121,61,65,69,44,52,51,50,32,46,60,74,34,71,56,28,20,63,41,54,34,61,94,48,63,43,77,56,35,40,74,42,79,43,58,22,28,42,62,94,61,71,34,66,83,43,63,63,27,40,43,27,24,19,70,43,40,53,52,42,44,73,74,38,49,73,63,16,45,74,34,31,62,27,40,57,78,92,56,58,44,80,78,47,66,69,52,59,44,74,82,130

Nearest PDB structures (foldseek):
  6ghc-assembly1_A  TM=7.740E-01  e=1.214E-03  Escherichia coli K-12
  8csz-assembly1_D  TM=7.934E-01  e=3.835E-02  synthetic construct
  5zmm-assembly1_A  TM=6.748E-01  e=8.578E-01  Streptomyces coelicolor A3(2)
  7enh-assembly1_A  TM=6.007E-01  e=9.848E-01  Staphylococcus aureus

pLDDT: mean 96.89, std 4.51, range [64.81, 98.81]

Organism: NCBI:txid1348662